Protein AF-A0A2X2T1X9-F1 (afdb_monomer)

InterPro domains:
  IPR024311 Lipocalin-like domain [PF13648] (71-153)

Nearest PDB structures (foldseek):
  2va0-assembly2_B  TM=4.689E-01  e=2.807E+00  Cellvibrio japonicus
  4c0a-assembly2_A  TM=2.275E-01  e=7.760E-01  Homo sapiens
  5nlv-assembly1_A  TM=2.441E-01  e=1.366E+00  Homo sapiens
  4c0a-assembly3_E  TM=2.268E-01  e=1.594E+00  Homo sapiens
  4c0a-assembly1_B  TM=2.250E-01  e=1.514E+00  Homo sapiens

Organism: Capnocytophaga ochracea (NCBI:txid1018)

Sequence (171 aa):
MTYTLSGNTFTTKDGTTTFTITEGKLVIEGVYTDVQGNKKPSTTTYKRITEKELATLRAMEYKAPDYKKQLIGAWQNESATLDGEKLELSECSLKNAVIFTESTVEELIFEKYDEYNCTYKKQEIKPYTISGTTITLEGKTVTFTVTETKLVIEGTGLDEQGKMRFFFIYL

Secondary structure (DSSP, 8-state):
---EEETTEEEETTEEEEEEEETTEEEEEEEEEPTTS-EEEEEEEEEPPPHHHHHHHHHT------HHHHH-EEEE---EEETTEEE---TTGGG-EEEE-SSEEEEE-EEESSSS-EEEPPPPPEEEEEETTEEEETTEEEEEEE-SS-EEEE--EE-TTS-EE--S---

Solvent-accessible surface area (backbone atoms only — not comparable to full-atom values): 10490 Å² total; per-residue (Å²): 138,79,67,51,77,56,93,56,30,43,36,48,95,90,48,76,43,52,47,48,76,56,96,73,24,43,36,38,62,51,73,43,65,47,100,87,68,50,80,38,84,35,78,48,77,43,74,75,75,52,75,68,56,49,51,54,58,58,69,66,57,87,71,80,79,63,48,66,72,67,57,44,44,78,47,67,45,85,79,53,49,48,96,86,41,78,52,91,72,52,82,31,50,48,62,17,32,42,34,34,54,100,50,36,38,38,53,44,55,32,37,70,87,54,99,85,51,68,46,59,65,90,58,79,72,42,65,47,49,76,60,79,54,31,43,37,45,94,92,44,64,30,40,49,51,73,58,101,87,47,79,46,63,48,40,79,47,62,50,102,82,71,45,82,40,48,44,72,87,79,130

Mean predicted aligned error: 11.52 Å

pLDDT: mean 83.05, std 15.32, range [30.72, 97.31]

Foldseek 3Di:
DDWDDDDQWIADPVGIWGWDQDPQKIKTWDWDQDPVRDTDIDIDIGHDDDPVVVVVVVVPPDDQDPVLVQPAAKDFDDWFAFPNHTDDADPLNRRWMWHDDSFWIWIFRWDPPDDPDTHGDGDDIFTWDDDRQWIATPNAIWGWDGDNRDIDIAGWDQDPVGDTGGDPDPD

Radius of gyration: 29.2 Å; Cα contacts (8 Å, |Δi|>4): 262; chains: 1; bounding box: 68×36×70 Å

Structure (mmCIF, N/CA/C/O backbone):
data_AF-A0A2X2T1X9-F1
#
_entry.id   AF-A0A2X2T1X9-F1
#
loop_
_atom_site.group_PDB
_atom_site.id
_atom_site.type_symbol
_atom_site.label_atom_id
_atom_site.label_alt_id
_atom_site.label_comp_id
_atom_site.label_asym_id
_atom_site.label_entity_id
_atom_site.label_seq_i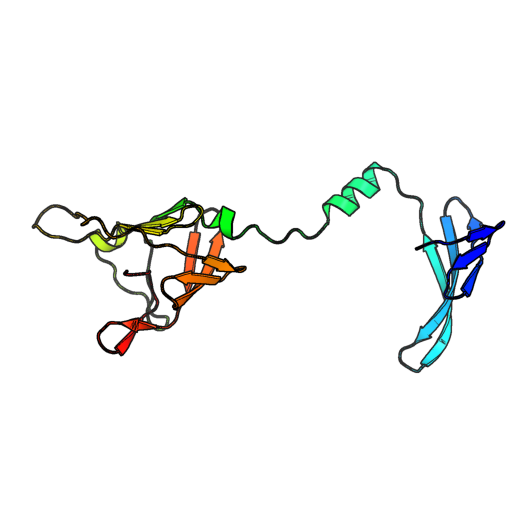d
_atom_site.pdbx_PDB_ins_code
_atom_site.Cartn_x
_atom_site.Cartn_y
_atom_site.Cartn_z
_atom_site.occupancy
_atom_site.B_iso_or_equiv
_atom_site.auth_seq_id
_atom_site.auth_comp_id
_atom_site.auth_asym_id
_atom_site.auth_atom_id
_atom_site.pdbx_PDB_model_num
ATOM 1 N N . MET A 1 1 ? -30.436 -6.590 15.070 1.00 53.94 1 MET A N 1
ATOM 2 C CA . MET A 1 1 ? -30.639 -6.954 16.490 1.00 53.94 1 MET A CA 1
ATOM 3 C C . MET A 1 1 ? -31.809 -6.149 17.016 1.00 53.94 1 MET A C 1
ATOM 5 O O . MET A 1 1 ? -31.782 -4.933 16.900 1.00 53.94 1 MET A O 1
ATOM 9 N N . THR A 1 2 ? -32.836 -6.818 17.527 1.00 79.94 2 THR A N 1
ATOM 10 C CA . THR A 1 2 ? -34.013 -6.192 18.140 1.00 79.94 2 THR A CA 1
ATOM 11 C C . THR A 1 2 ? -33.866 -6.248 19.654 1.00 79.94 2 THR A C 1
ATOM 13 O O . THR A 1 2 ? -33.656 -7.324 20.210 1.00 79.94 2 THR A O 1
ATOM 16 N N . TYR A 1 3 ? -33.953 -5.095 20.307 1.00 83.88 3 TYR A N 1
ATOM 17 C CA . TYR A 1 3 ? -34.101 -4.990 21.755 1.00 83.88 3 TYR A CA 1
ATOM 18 C C . TYR A 1 3 ? -35.479 -4.402 22.059 1.00 83.88 3 TYR A C 1
ATOM 20 O O . TYR A 1 3 ? -36.031 -3.662 21.240 1.00 83.88 3 TYR A O 1
ATOM 28 N N . THR A 1 4 ? -36.034 -4.720 23.224 1.00 89.81 4 THR A N 1
ATOM 29 C CA . THR A 1 4 ? -37.238 -4.059 23.740 1.00 89.81 4 THR A CA 1
ATOM 30 C C . THR A 1 4 ? -36.860 -3.153 24.899 1.00 89.81 4 THR A C 1
ATOM 32 O O . THR A 1 4 ? -36.007 -3.496 25.717 1.00 89.81 4 THR A O 1
ATOM 35 N N . LEU A 1 5 ? -37.473 -1.972 24.947 1.00 89.25 5 LEU A N 1
ATOM 36 C CA . LEU A 1 5 ? -37.305 -1.016 26.034 1.00 89.25 5 LEU A CA 1
ATOM 37 C C . LEU A 1 5 ? -38.613 -0.958 26.823 1.00 89.25 5 LEU A C 1
ATOM 39 O O . LEU A 1 5 ? -39.676 -0.765 26.233 1.00 89.25 5 LEU A O 1
ATOM 43 N N . SER A 1 6 ? -38.538 -1.114 28.140 1.00 89.81 6 SER A N 1
ATOM 44 C CA . SER A 1 6 ? -39.682 -0.945 29.037 1.00 89.81 6 SER A CA 1
ATOM 45 C C . SER A 1 6 ? -39.218 -0.227 30.297 1.00 89.81 6 SER A C 1
ATOM 47 O O . SER A 1 6 ? -38.379 -0.736 31.043 1.00 89.81 6 SER A O 1
ATOM 49 N N . GLY A 1 7 ? -39.723 0.989 30.509 1.00 88.62 7 GLY A N 1
ATOM 50 C CA . GLY A 1 7 ? -39.274 1.851 31.600 1.00 88.62 7 GLY A CA 1
ATOM 51 C C . GLY A 1 7 ? -37.760 2.071 31.563 1.00 88.62 7 GLY A C 1
ATOM 52 O O . GLY A 1 7 ? -37.215 2.566 30.578 1.00 88.62 7 GLY A O 1
ATOM 53 N N . ASN A 1 8 ? -37.086 1.681 32.640 1.00 89.62 8 ASN A N 1
ATOM 54 C CA . ASN A 1 8 ? -35.638 1.774 32.810 1.00 89.62 8 ASN A CA 1
ATOM 55 C C . ASN A 1 8 ? -34.909 0.447 32.530 1.00 89.62 8 ASN A C 1
ATOM 57 O O . ASN A 1 8 ? -33.805 0.230 33.023 1.00 89.62 8 ASN A O 1
ATOM 61 N N . THR A 1 9 ? -35.521 -0.454 31.763 1.00 88.38 9 THR A N 1
ATOM 62 C CA . THR A 1 9 ? -34.918 -1.735 31.381 1.00 88.38 9 THR A CA 1
ATOM 63 C C . THR A 1 9 ? -34.837 -1.872 29.868 1.00 88.38 9 THR A C 1
ATOM 65 O O . THR A 1 9 ? -35.754 -1.470 29.144 1.00 88.38 9 THR A O 1
ATOM 68 N N . PHE A 1 10 ? -33.742 -2.456 29.384 1.00 88.25 10 PHE A N 1
ATOM 69 C CA . PHE A 1 10 ? -33.664 -2.982 28.027 1.00 88.25 10 PHE A CA 1
ATOM 70 C C . PHE A 1 10 ? -33.511 -4.502 28.082 1.00 88.25 10 PHE A C 1
ATOM 72 O O . PHE A 1 10 ? -32.768 -5.038 28.905 1.00 88.25 10 PHE A O 1
ATOM 79 N N . THR A 1 11 ? -34.242 -5.201 27.217 1.00 86.31 11 THR A N 1
ATOM 80 C CA . THR A 1 11 ? -34.183 -6.660 27.093 1.00 86.31 11 THR A CA 1
ATOM 81 C C . THR A 1 11 ? -33.647 -7.029 25.721 1.00 86.31 11 THR A C 1
ATOM 83 O O . THR A 1 11 ? -34.133 -6.550 24.692 1.00 86.31 11 THR A O 1
ATOM 86 N N . THR A 1 12 ? -32.624 -7.875 25.715 1.00 84.69 12 THR A N 1
ATOM 87 C CA . THR A 1 12 ? -32.043 -8.489 24.521 1.00 84.69 12 THR A CA 1
ATOM 88 C C . THR A 1 12 ? -32.282 -9.999 24.571 1.00 84.69 12 THR A C 1
ATOM 90 O O . THR A 1 12 ? -32.830 -10.529 25.536 1.00 84.69 12 THR A O 1
ATOM 93 N N . LYS A 1 13 ? -31.837 -10.721 23.538 1.00 84.69 13 LYS A N 1
ATOM 94 C CA . LYS A 1 13 ? -31.822 -12.192 23.547 1.00 84.69 13 LYS A CA 1
ATOM 95 C C . LYS A 1 13 ? -30.976 -12.790 24.686 1.00 84.69 13 LYS A C 1
ATOM 97 O O . LYS A 1 13 ? -31.190 -13.939 25.045 1.00 84.69 13 LYS A O 1
ATOM 102 N N . ASP A 1 14 ? -30.038 -12.013 25.232 1.00 80.38 14 ASP A N 1
ATOM 103 C CA . ASP A 1 14 ? -29.058 -12.464 26.223 1.00 80.38 14 ASP A CA 1
ATOM 104 C C . ASP A 1 14 ? -29.463 -12.074 27.661 1.00 80.38 14 ASP A C 1
ATOM 106 O O . ASP A 1 14 ? -28.768 -12.417 28.615 1.00 80.38 14 ASP A O 1
ATOM 110 N N . GLY A 1 15 ? -30.598 -11.381 27.834 1.00 82.44 15 GLY A N 1
ATOM 111 C CA . GLY A 1 15 ? -31.175 -11.068 29.141 1.00 82.44 15 GLY A CA 1
ATOM 112 C C . GLY A 1 15 ? -31.772 -9.666 29.246 1.00 82.44 15 GLY A C 1
ATOM 113 O O . GLY A 1 15 ? -31.838 -8.906 28.278 1.00 82.44 15 GLY A O 1
ATOM 114 N N . THR A 1 16 ? -32.208 -9.329 30.458 1.00 86.62 16 THR A N 1
ATOM 115 C CA . THR A 1 16 ? -32.742 -8.010 30.815 1.00 86.62 16 THR A CA 1
ATOM 116 C C . THR A 1 16 ? -31.733 -7.256 31.668 1.00 86.62 16 THR A C 1
ATOM 118 O O . THR A 1 16 ? -31.181 -7.802 32.624 1.00 86.62 16 THR A O 1
ATOM 121 N N . THR A 1 17 ? -31.504 -5.989 31.337 1.00 85.50 17 THR A N 1
ATOM 122 C CA . THR A 1 17 ? -30.593 -5.108 32.067 1.00 85.50 17 THR A CA 1
ATOM 123 C C . THR A 1 17 ? -31.286 -3.797 32.395 1.00 85.50 17 THR A C 1
ATOM 125 O O . THR A 1 17 ? -31.955 -3.194 31.552 1.00 85.50 17 THR A O 1
ATOM 128 N N . THR A 1 18 ? -31.116 -3.353 33.633 1.00 88.56 18 THR A N 1
ATOM 129 C CA . THR A 1 18 ? -31.613 -2.068 34.118 1.00 88.56 18 THR A CA 1
ATOM 130 C C . THR A 1 18 ? -30.573 -0.985 33.859 1.00 88.56 18 THR A C 1
ATOM 132 O O . THR A 1 18 ? -29.369 -1.222 33.968 1.00 88.56 18 THR A O 1
ATOM 135 N N . PHE A 1 19 ? -31.027 0.220 33.545 1.00 90.75 19 PHE A N 1
ATOM 136 C CA . PHE A 1 19 ? -30.177 1.394 33.434 1.00 90.75 19 PHE A CA 1
ATOM 137 C C . PHE A 1 19 ? -30.748 2.545 34.256 1.00 90.75 19 PHE A C 1
ATOM 139 O O . PHE A 1 19 ? -31.938 2.591 34.565 1.00 90.75 19 PHE A O 1
ATOM 146 N N . THR A 1 20 ? -29.904 3.510 34.594 1.00 92.25 20 THR A N 1
ATOM 147 C CA . THR A 1 20 ? -30.340 4.790 35.155 1.00 92.25 20 THR A CA 1
ATOM 148 C C . THR A 1 20 ? -29.786 5.932 34.317 1.00 92.25 20 THR A C 1
ATOM 150 O O . THR A 1 20 ? -28.789 5.780 33.608 1.00 92.25 20 THR A O 1
ATOM 153 N N . ILE A 1 21 ? -30.467 7.076 34.349 1.00 88.69 21 ILE A N 1
ATOM 154 C CA . ILE A 1 21 ? -29.944 8.318 33.784 1.00 88.69 21 ILE A CA 1
ATOM 155 C C . ILE A 1 21 ? -29.825 9.319 34.923 1.00 88.69 21 ILE A C 1
ATOM 157 O O . ILE A 1 21 ? -30.833 9.804 35.431 1.00 88.69 21 ILE A O 1
ATOM 161 N N . THR A 1 22 ? -28.589 9.634 35.294 1.00 85.19 22 THR A N 1
ATOM 162 C CA . THR A 1 22 ? -28.267 10.535 36.404 1.00 85.19 22 THR A CA 1
ATOM 163 C C . THR A 1 22 ? -27.331 11.610 35.879 1.00 85.19 22 THR A C 1
ATOM 165 O O . THR A 1 22 ? -26.328 11.297 35.241 1.00 85.19 22 THR A O 1
ATOM 168 N N . GLU A 1 23 ? -27.679 12.885 36.077 1.00 85.12 23 GLU A N 1
ATOM 169 C CA . GLU A 1 23 ? -26.875 14.031 35.607 1.00 85.12 23 GLU A CA 1
ATOM 170 C C . GLU A 1 23 ? -26.543 13.984 34.099 1.00 85.12 23 GLU A C 1
ATOM 172 O O . GLU A 1 23 ? -25.454 14.348 33.657 1.00 85.12 23 GLU A O 1
ATOM 177 N N . GLY A 1 24 ? -27.470 13.476 33.279 1.00 83.38 24 GLY A N 1
ATOM 178 C CA . GLY A 1 24 ? -27.266 13.336 31.832 1.00 83.38 24 GLY A CA 1
ATOM 179 C C . GLY A 1 24 ? -26.300 12.215 31.421 1.00 83.38 24 GLY A C 1
ATOM 180 O O . GLY A 1 24 ? -25.984 12.091 30.234 1.00 83.38 24 GLY A O 1
ATOM 181 N N . LYS A 1 25 ? -25.854 11.383 32.368 1.00 91.31 25 LYS A N 1
ATOM 182 C CA . LYS A 1 25 ? -25.058 10.179 32.118 1.00 91.31 25 LYS A CA 1
ATOM 183 C C . LYS A 1 25 ? -25.946 8.946 32.178 1.00 91.31 25 LYS A C 1
ATOM 185 O O . LYS A 1 25 ? -26.761 8.811 33.085 1.00 91.31 25 LYS A O 1
ATOM 190 N N . LEU A 1 26 ? -25.768 8.047 31.219 1.00 92.00 26 LEU A N 1
ATOM 191 C CA 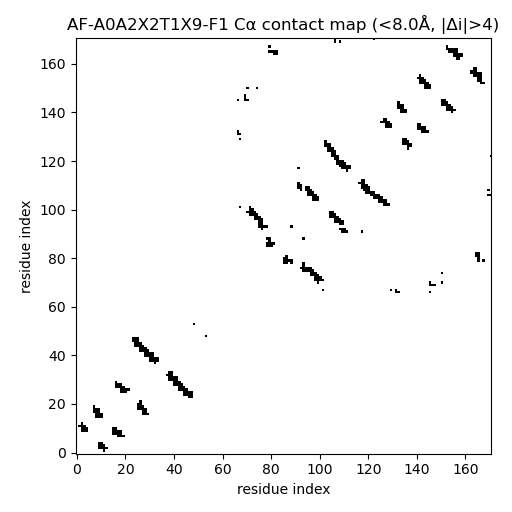. LEU A 1 26 ? -26.378 6.722 31.241 1.00 92.00 26 LEU A CA 1
ATOM 192 C C . LEU A 1 26 ? -25.496 5.803 32.087 1.00 92.00 26 LEU A C 1
ATOM 194 O O . LEU A 1 26 ? -24.305 5.688 31.810 1.00 92.00 26 LEU A O 1
ATOM 198 N N . VAL A 1 27 ? -26.070 5.144 33.085 1.00 92.25 27 VAL A N 1
ATOM 199 C CA . VAL A 1 27 ? -25.370 4.199 33.960 1.00 92.25 27 VAL A CA 1
ATOM 200 C C . VAL A 1 27 ? -26.001 2.823 33.798 1.00 92.25 27 VAL A C 1
ATOM 202 O O . VAL A 1 27 ? -27.221 2.683 33.885 1.00 92.25 27 VAL A O 1
ATOM 205 N N . ILE A 1 28 ? -25.167 1.817 33.555 1.00 89.62 28 ILE A N 1
ATOM 206 C CA . ILE A 1 28 ? -25.563 0.415 33.435 1.00 89.62 28 ILE A CA 1
ATOM 207 C C . ILE A 1 28 ? -24.829 -0.382 34.508 1.00 89.62 28 ILE A C 1
ATOM 209 O O . ILE A 1 28 ? -23.598 -0.342 34.589 1.00 89.62 28 ILE A O 1
ATOM 213 N N . GLU A 1 29 ? -25.590 -1.114 35.313 1.00 87.75 29 GLU A N 1
ATOM 214 C CA . GLU A 1 29 ? -25.059 -2.059 36.290 1.00 87.75 29 GLU A CA 1
ATOM 215 C C . GLU A 1 29 ? -25.061 -3.472 35.707 1.00 87.75 29 GLU A C 1
ATOM 217 O O . GLU A 1 29 ? -25.957 -3.865 34.960 1.00 87.75 29 GLU A O 1
ATOM 222 N N . GLY A 1 30 ? -24.035 -4.243 36.041 1.00 85.88 30 GLY A N 1
ATOM 223 C CA . GLY A 1 30 ? -23.851 -5.594 35.540 1.00 85.88 30 GLY A CA 1
ATOM 224 C C . GLY A 1 30 ? -22.899 -6.401 36.407 1.00 85.88 30 GLY A C 1
ATOM 225 O O . GLY A 1 30 ? -22.559 -6.014 37.527 1.00 85.88 30 GLY A O 1
ATOM 226 N N . VAL A 1 31 ? -22.458 -7.533 35.868 1.00 85.25 31 VAL A N 1
ATOM 227 C CA . VAL A 1 31 ? -21.491 -8.414 36.517 1.00 85.25 31 VAL A CA 1
ATOM 228 C C . VAL A 1 31 ? -20.327 -8.643 35.565 1.00 85.25 31 VAL A C 1
ATOM 230 O O . VAL A 1 31 ? -20.509 -9.167 34.468 1.00 85.25 31 VAL A O 1
ATOM 233 N N . TYR A 1 32 ? -19.128 -8.285 36.006 1.00 85.25 32 TYR A N 1
ATOM 234 C CA . TYR A 1 32 ? -17.883 -8.593 35.320 1.00 85.25 32 TYR A CA 1
ATOM 235 C C . TYR A 1 32 ? -17.289 -9.877 35.895 1.00 85.25 32 TYR A C 1
ATOM 237 O O . TYR A 1 32 ? -17.239 -10.052 37.111 1.00 85.25 32 TYR A O 1
ATOM 245 N N . THR A 1 33 ? -16.839 -10.777 35.026 1.00 90.12 33 THR A N 1
ATOM 246 C CA . THR A 1 33 ? -16.088 -11.967 35.441 1.00 90.12 33 THR A CA 1
ATOM 247 C C . THR A 1 33 ? -14.610 -11.693 35.211 1.00 90.12 33 THR A C 1
ATOM 249 O O . THR A 1 33 ? -14.219 -11.402 34.083 1.00 90.12 33 THR A O 1
ATOM 252 N N . ASP A 1 34 ? -13.801 -11.730 36.270 1.00 88.19 34 ASP A N 1
ATOM 253 C CA . ASP A 1 34 ? -12.357 -11.526 36.131 1.00 88.19 34 ASP A CA 1
ATOM 254 C C . ASP A 1 34 ? -11.649 -12.736 35.507 1.00 88.19 34 ASP A C 1
ATOM 256 O O . ASP A 1 34 ? -12.245 -13.787 35.271 1.00 88.19 34 ASP A O 1
ATOM 260 N N . VAL A 1 35 ? -10.353 -12.586 35.223 1.00 90.75 35 VAL A N 1
ATOM 261 C CA . VAL A 1 35 ? -9.548 -13.638 34.579 1.00 90.75 35 VAL A CA 1
ATOM 262 C C . VAL A 1 35 ? -9.410 -14.899 35.443 1.00 90.75 35 VAL A C 1
ATOM 264 O O . VAL A 1 35 ? -9.020 -15.944 34.934 1.00 90.75 35 VAL A O 1
ATOM 267 N N . GLN A 1 36 ? -9.750 -14.822 36.734 1.00 92.81 36 GLN A N 1
ATOM 268 C CA . GLN A 1 36 ? -9.805 -15.948 37.666 1.00 92.81 36 GLN A CA 1
ATOM 269 C C . GLN A 1 36 ? -11.212 -16.566 37.778 1.00 92.81 36 GLN A C 1
ATOM 271 O O . GLN A 1 36 ? -11.407 -17.496 38.557 1.00 92.81 36 GLN A O 1
ATOM 276 N N . GLY A 1 37 ? -12.195 -16.078 37.014 1.00 90.38 37 GLY A N 1
ATOM 277 C CA . GLY A 1 37 ? -13.563 -16.596 37.007 1.00 90.38 37 GLY A CA 1
ATOM 278 C C . GLY A 1 37 ? -14.471 -16.023 38.099 1.00 90.38 37 GLY A C 1
ATOM 279 O O . GLY A 1 37 ? -15.608 -16.481 38.245 1.00 90.38 37 GLY A O 1
ATOM 280 N N . ASN A 1 38 ? -14.025 -15.022 38.863 1.00 92.19 38 ASN A N 1
ATOM 281 C CA . ASN A 1 38 ? -14.838 -14.445 39.932 1.00 92.19 38 ASN A CA 1
ATOM 282 C C . ASN A 1 38 ? -15.809 -13.404 39.382 1.00 92.19 38 ASN A C 1
ATOM 284 O O . ASN A 1 38 ? -15.413 -12.454 38.704 1.00 92.19 38 ASN A O 1
ATOM 288 N N . LYS A 1 39 ? -17.083 -13.547 39.752 1.00 91.69 39 LYS A N 1
ATOM 289 C CA . LYS A 1 39 ? -18.138 -12.580 39.444 1.00 91.69 39 LYS A CA 1
ATOM 290 C C . LYS A 1 39 ? -18.053 -11.384 40.387 1.00 91.69 39 LYS A C 1
ATOM 292 O O . LYS A 1 39 ? -18.178 -11.538 41.600 1.00 91.69 39 LYS A O 1
ATOM 297 N N . LYS A 1 40 ? -17.876 -10.193 39.825 1.00 90.62 40 LYS A N 1
ATOM 298 C CA . LYS A 1 40 ? -17.806 -8.919 40.545 1.00 90.62 40 LYS A CA 1
ATOM 299 C C . LYS A 1 40 ? -18.864 -7.959 40.007 1.00 90.62 40 LYS A C 1
ATOM 301 O O . LYS A 1 40 ? -19.100 -7.954 38.798 1.00 90.62 40 LYS A O 1
ATOM 306 N N . PRO A 1 41 ? -19.502 -7.146 40.863 1.00 89.38 41 PRO A N 1
ATOM 307 C CA . PRO A 1 41 ? -20.377 -6.086 40.383 1.00 89.38 41 PRO A CA 1
ATOM 308 C C . PRO A 1 41 ? -19.578 -5.131 39.493 1.00 89.38 41 PRO A C 1
ATOM 310 O O . PRO A 1 41 ? -18.421 -4.815 39.777 1.00 89.38 41 PRO A O 1
ATOM 313 N N . SER A 1 42 ? -20.192 -4.692 38.402 1.00 88.25 42 SER A N 1
ATOM 314 C CA . SER A 1 42 ? -19.593 -3.762 37.451 1.00 88.25 42 SER A CA 1
ATOM 315 C C . SER A 1 42 ? -20.556 -2.631 37.149 1.00 88.25 42 SER A C 1
ATOM 317 O O . SER A 1 42 ? -21.739 -2.875 36.914 1.00 88.25 42 SER A O 1
ATOM 319 N N . THR A 1 43 ? -20.031 -1.419 37.057 1.00 90.25 43 THR A N 1
ATOM 320 C CA . THR A 1 43 ? -20.792 -0.244 36.641 1.00 90.25 43 THR A CA 1
ATOM 321 C C . THR A 1 43 ? -20.120 0.356 35.420 1.00 90.25 43 THR A C 1
ATOM 323 O O . THR A 1 43 ? -18.919 0.622 35.440 1.00 90.25 43 THR A O 1
ATOM 326 N N . THR A 1 44 ? -20.892 0.575 34.359 1.00 90.12 44 THR A N 1
ATOM 327 C CA . THR A 1 44 ? -20.431 1.275 33.157 1.00 90.12 44 THR A CA 1
ATOM 328 C C . THR A 1 44 ? -21.229 2.556 32.986 1.00 90.12 44 THR A C 1
ATOM 330 O O . THR A 1 44 ? -22.459 2.531 32.978 1.00 90.12 44 THR A O 1
ATOM 333 N N . THR A 1 45 ? -20.526 3.675 32.827 1.00 93.00 45 THR A N 1
ATOM 334 C CA . THR A 1 45 ? -21.131 5.004 32.714 1.00 93.00 45 THR A CA 1
ATOM 335 C C . THR A 1 45 ? -20.798 5.619 31.363 1.00 93.00 45 THR A C 1
ATOM 337 O O . THR A 1 45 ? -19.630 5.748 31.001 1.00 93.00 45 THR A O 1
ATOM 340 N N . TYR A 1 46 ? -21.822 6.058 30.640 1.00 93.31 46 TYR A N 1
ATOM 341 C CA . TYR A 1 46 ? -21.710 6.704 29.340 1.00 93.31 46 TYR A CA 1
ATOM 342 C C . TYR A 1 46 ? -22.092 8.175 29.452 1.00 93.31 46 TYR A C 1
ATOM 344 O O . TYR A 1 46 ? -23.146 8.526 29.991 1.00 93.31 46 TYR A O 1
ATOM 352 N N . LYS A 1 47 ? -21.256 9.050 28.890 1.00 93.62 47 LYS A N 1
ATOM 353 C CA . LYS A 1 47 ? -21.628 10.446 28.655 1.00 93.62 47 LYS A CA 1
ATOM 354 C C . LYS A 1 47 ? -22.391 10.546 27.334 1.00 93.62 47 LYS A C 1
ATOM 356 O O . LYS A 1 47 ? -22.024 9.889 26.359 1.00 93.62 47 LYS A O 1
ATOM 361 N N . ARG A 1 48 ? -23.411 11.403 27.272 1.00 92.62 48 ARG A N 1
ATOM 362 C CA . ARG A 1 48 ? -23.973 11.817 25.983 1.00 92.62 48 ARG A CA 1
ATOM 363 C C . ARG A 1 48 ? -22.927 12.665 25.252 1.00 92.62 48 ARG A C 1
ATOM 365 O O . ARG A 1 48 ? -22.371 13.585 25.846 1.00 92.62 48 ARG A O 1
ATOM 372 N N . ILE A 1 49 ? -22.655 12.335 23.994 1.00 94.12 49 ILE A N 1
ATOM 373 C CA . ILE A 1 49 ? -21.763 13.106 23.119 1.00 94.12 49 ILE A CA 1
ATOM 374 C C . ILE A 1 49 ? -22.575 13.972 22.158 1.00 94.12 49 ILE A C 1
ATOM 376 O O . ILE A 1 49 ? -23.728 13.664 21.853 1.00 94.12 49 ILE A O 1
ATOM 380 N N . THR A 1 50 ? -21.970 15.058 21.694 1.00 96.50 50 THR A N 1
ATOM 381 C CA . THR A 1 50 ? -22.515 15.920 20.635 1.00 96.50 50 THR A CA 1
ATOM 382 C C . THR A 1 50 ? -22.310 15.302 19.247 1.00 96.50 50 THR A C 1
ATOM 384 O O . THR A 1 50 ? -21.419 14.474 19.057 1.00 96.50 50 THR A O 1
ATOM 387 N N . GLU A 1 51 ? -23.062 15.762 18.240 1.00 96.56 51 GLU A N 1
ATOM 388 C CA . GLU A 1 51 ? -22.841 15.365 16.834 1.00 96.56 51 GLU A CA 1
ATOM 389 C C . GLU A 1 51 ? -21.414 15.680 16.354 1.00 96.56 51 GLU A C 1
ATOM 391 O O . GLU A 1 51 ? -20.820 14.914 15.598 1.00 96.56 51 GLU A O 1
ATOM 396 N N . LYS A 1 52 ? -20.817 16.771 16.854 1.00 97.31 52 LYS A N 1
ATOM 397 C CA . LYS A 1 52 ? -19.425 17.133 16.558 1.00 97.31 52 LYS A CA 1
ATOM 398 C C . LYS A 1 52 ? -18.437 16.102 17.113 1.00 97.31 52 LYS A C 1
ATOM 400 O O . LYS A 1 52 ? -17.541 15.675 16.394 1.00 97.31 52 LYS A O 1
ATOM 405 N N . GLU A 1 53 ? -18.589 15.693 18.373 1.00 97.19 53 GLU A N 1
ATOM 406 C CA . GLU A 1 53 ? -17.743 14.648 18.975 1.00 97.19 53 GLU A CA 1
ATOM 407 C C . GLU A 1 53 ? -17.943 13.291 18.283 1.00 97.19 53 GLU A C 1
ATOM 409 O O . GLU A 1 53 ? -16.968 12.580 18.043 1.00 97.19 53 GLU A O 1
ATOM 414 N N . LEU A 1 54 ? -19.184 12.948 17.919 1.00 96.81 54 LEU A N 1
ATOM 415 C CA . LEU A 1 54 ? -19.488 11.729 17.167 1.00 96.81 54 LEU A CA 1
ATOM 416 C C . LEU A 1 54 ? -18.796 11.721 15.799 1.00 96.81 54 LEU A C 1
ATOM 418 O O . LEU A 1 54 ? -18.217 10.705 15.415 1.00 96.81 54 LEU A O 1
ATOM 422 N N . ALA A 1 55 ? -18.820 12.843 15.076 1.00 96.94 55 ALA A N 1
ATOM 423 C CA . ALA A 1 55 ? -18.113 12.978 13.806 1.00 96.94 55 ALA A CA 1
ATOM 424 C C . ALA A 1 55 ? -16.597 12.779 13.976 1.00 96.94 55 ALA A C 1
ATOM 426 O O . ALA A 1 55 ? -15.993 12.050 13.191 1.00 96.94 55 ALA A O 1
ATOM 427 N N . THR A 1 56 ? -15.998 13.341 15.032 1.00 96.94 56 THR A N 1
ATOM 428 C CA . THR A 1 56 ? -14.577 13.129 15.352 1.00 96.94 56 THR A CA 1
ATOM 429 C C . THR A 1 56 ? -14.260 11.655 15.614 1.00 96.94 56 THR A C 1
ATOM 431 O O . THR A 1 56 ? -13.286 11.146 15.070 1.00 96.94 56 THR A O 1
ATOM 434 N N . LEU A 1 57 ? -15.086 10.946 16.395 1.00 96.38 57 LEU A N 1
ATOM 435 C CA . LEU A 1 57 ? -14.890 9.511 16.655 1.00 96.38 57 LEU A CA 1
ATOM 436 C C . LEU A 1 57 ? -15.042 8.666 15.385 1.00 96.38 57 LEU A C 1
ATOM 438 O O . LEU A 1 57 ? -14.261 7.746 15.164 1.00 96.38 57 LEU A O 1
ATOM 442 N N . ARG A 1 58 ? -16.009 8.991 14.520 1.00 95.19 58 ARG A N 1
ATOM 443 C CA . ARG A 1 58 ? -16.180 8.314 13.223 1.00 95.19 58 ARG A CA 1
ATOM 444 C C . ARG A 1 58 ? -15.008 8.568 12.275 1.00 95.19 58 ARG A C 1
ATOM 446 O O . ARG A 1 58 ? -14.642 7.679 11.520 1.00 95.19 58 ARG A O 1
ATOM 453 N N . ALA A 1 59 ? -14.393 9.747 12.327 1.00 93.50 59 ALA A N 1
ATOM 454 C CA . ALA A 1 59 ? -13.208 10.060 11.529 1.00 93.50 59 ALA A CA 1
ATOM 455 C C . ALA A 1 59 ? -11.947 9.292 11.974 1.00 93.50 59 ALA A C 1
ATOM 457 O O . ALA A 1 59 ? -10.998 9.209 11.202 1.00 93.50 59 ALA A O 1
ATOM 458 N N . MET A 1 60 ? -11.941 8.715 13.183 1.00 93.25 60 MET A N 1
ATOM 459 C CA . MET A 1 60 ? -10.875 7.828 13.673 1.00 93.25 60 MET A CA 1
ATOM 460 C C . MET A 1 60 ? -11.016 6.384 13.167 1.00 93.25 60 MET A C 1
ATOM 462 O O . MET A 1 60 ? -10.231 5.524 13.566 1.00 93.25 60 MET A O 1
ATOM 466 N N . GLU A 1 61 ? -12.006 6.094 12.314 1.00 92.31 61 GLU A N 1
ATOM 467 C CA . GLU A 1 61 ? -12.099 4.811 11.621 1.00 92.31 61 GLU A CA 1
ATOM 468 C C . GLU A 1 61 ? -10.781 4.515 10.899 1.00 92.31 61 GLU A C 1
ATOM 470 O O . GLU A 1 61 ? -10.295 5.312 10.092 1.00 92.31 61 GLU A O 1
ATOM 475 N N . TYR A 1 62 ? -10.199 3.353 11.195 1.00 86.12 62 TYR A N 1
ATOM 476 C CA . TYR A 1 62 ? -9.010 2.897 10.497 1.00 86.12 62 TYR A CA 1
ATOM 477 C C . TYR A 1 62 ? -9.348 2.655 9.025 1.00 86.12 62 TYR A C 1
ATOM 479 O O . TYR A 1 62 ? -10.127 1.762 8.691 1.00 86.12 62 TYR A O 1
ATOM 487 N N . LYS A 1 63 ? -8.731 3.440 8.141 1.00 80.75 63 LYS A N 1
ATOM 488 C CA . LYS A 1 63 ? -8.787 3.236 6.695 1.00 80.75 63 LYS A CA 1
ATOM 489 C C . LYS A 1 63 ? -7.474 2.616 6.260 1.00 80.75 63 LYS A C 1
ATOM 491 O O . LYS A 1 63 ? -6.427 3.252 6.377 1.00 80.75 63 LYS A O 1
ATOM 496 N N . ALA A 1 64 ? -7.538 1.377 5.777 1.00 77.38 64 ALA A N 1
ATOM 497 C CA . ALA A 1 64 ? -6.382 0.743 5.165 1.00 77.38 64 ALA A CA 1
ATOM 498 C C . ALA A 1 64 ? -5.856 1.648 4.033 1.00 77.38 64 ALA A C 1
ATOM 500 O O . ALA A 1 64 ? -6.670 2.186 3.271 1.00 77.38 64 ALA A O 1
ATOM 501 N N . PRO A 1 65 ? -4.533 1.851 3.920 1.00 81.31 65 PRO A N 1
ATOM 502 C CA . PRO A 1 65 ? -3.970 2.602 2.810 1.00 81.31 65 PRO A CA 1
ATOM 503 C C . PRO A 1 65 ? -4.381 1.978 1.475 1.00 81.31 65 PRO A C 1
ATOM 505 O O . PRO A 1 65 ? -4.318 0.762 1.298 1.00 81.31 65 PRO A O 1
ATOM 508 N N . ASP A 1 66 ? -4.779 2.813 0.518 1.00 87.19 66 ASP A N 1
ATOM 509 C CA . ASP A 1 66 ? -4.990 2.372 -0.859 1.00 87.19 66 ASP A CA 1
ATOM 510 C C . ASP A 1 66 ? -3.628 2.248 -1.554 1.00 87.19 66 ASP A C 1
ATOM 512 O O . ASP A 1 66 ? -3.158 3.162 -2.237 1.00 87.19 66 ASP A O 1
ATOM 516 N N . TYR A 1 67 ? -2.952 1.127 -1.300 1.00 86.50 67 TYR A N 1
ATOM 517 C CA . TYR A 1 67 ? -1.615 0.849 -1.825 1.00 86.50 67 TYR A CA 1
ATOM 518 C C . TYR A 1 67 ? -1.577 0.838 -3.354 1.00 86.50 67 TYR A C 1
ATOM 520 O O . TYR A 1 67 ? -0.581 1.248 -3.945 1.00 86.50 67 TYR A O 1
ATOM 528 N N . LYS A 1 68 ? -2.674 0.426 -4.001 1.00 87.94 68 LYS A N 1
ATOM 529 C CA . LYS A 1 68 ? -2.786 0.443 -5.459 1.00 87.94 68 LYS A CA 1
ATOM 530 C C . LYS A 1 68 ? -2.747 1.877 -5.973 1.00 87.94 68 LYS A C 1
ATOM 532 O O . LYS A 1 68 ? -1.941 2.190 -6.844 1.00 87.94 68 LYS A O 1
ATOM 537 N N . LYS A 1 69 ? -3.558 2.762 -5.390 1.00 90.31 69 LYS A N 1
ATOM 538 C CA . LYS A 1 69 ? -3.577 4.178 -5.770 1.00 90.31 69 LYS A CA 1
ATOM 539 C C . LYS A 1 69 ? -2.241 4.879 -5.521 1.00 90.31 69 LYS A C 1
ATOM 541 O O . LYS A 1 69 ? -1.889 5.768 -6.286 1.00 90.31 69 LYS A O 1
ATOM 546 N N . GLN A 1 70 ? -1.512 4.498 -4.472 1.00 90.12 70 GLN A N 1
ATOM 547 C CA . GLN A 1 70 ? -0.188 5.061 -4.189 1.00 90.12 70 GLN A CA 1
ATOM 548 C C . GLN A 1 70 ? 0.892 4.561 -5.159 1.00 90.12 70 GLN A C 1
ATOM 550 O O . GLN A 1 70 ? 1.815 5.311 -5.453 1.00 90.12 70 GLN A O 1
ATOM 555 N N . LEU A 1 71 ? 0.790 3.324 -5.660 1.00 90.69 71 LEU A N 1
ATOM 556 C CA . LEU A 1 71 ? 1.762 2.767 -6.606 1.00 90.69 71 LEU A CA 1
ATOM 557 C C . LEU A 1 71 ? 1.613 3.338 -8.026 1.00 90.69 71 LEU A C 1
ATOM 559 O O . LEU A 1 71 ? 2.613 3.484 -8.728 1.00 90.69 71 LEU A O 1
ATOM 563 N N . ILE A 1 72 ? 0.382 3.627 -8.463 1.00 92.94 72 ILE A N 1
ATOM 564 C CA . ILE A 1 72 ? 0.102 4.132 -9.816 1.00 92.94 72 ILE A CA 1
ATOM 565 C C . ILE A 1 72 ? 0.891 5.419 -10.077 1.00 92.94 72 ILE A C 1
ATOM 567 O O . ILE A 1 72 ? 0.775 6.399 -9.343 1.00 92.94 72 ILE A O 1
ATOM 571 N N . GLY A 1 73 ? 1.671 5.423 -11.157 1.00 93.38 73 GLY A N 1
ATOM 572 C CA . GLY A 1 73 ? 2.588 6.507 -11.488 1.00 93.38 73 GLY A CA 1
ATOM 573 C C . GLY A 1 73 ? 3.836 6.015 -12.212 1.00 93.38 73 GLY A C 1
ATOM 574 O O . GLY A 1 73 ? 3.970 4.830 -12.520 1.00 93.38 73 GLY A O 1
ATOM 575 N N . ALA A 1 74 ? 4.744 6.948 -12.493 1.00 94.44 74 ALA A N 1
ATOM 576 C CA . ALA A 1 74 ? 6.045 6.669 -13.089 1.00 94.44 74 ALA A CA 1
ATOM 577 C C . ALA A 1 74 ? 7.141 6.803 -12.028 1.00 94.44 74 ALA A C 1
ATOM 579 O O . ALA A 1 74 ? 7.228 7.828 -11.351 1.00 94.44 74 ALA A O 1
ATOM 580 N N . TRP A 1 75 ? 7.989 5.786 -11.921 1.00 92.94 75 TRP A N 1
ATOM 581 C CA . TRP A 1 75 ? 9.062 5.705 -10.936 1.00 92.94 75 TRP A CA 1
ATOM 582 C C . TRP A 1 75 ? 10.389 5.491 -11.648 1.00 92.94 75 TRP A C 1
ATOM 584 O O . TRP A 1 75 ? 10.542 4.519 -12.381 1.00 92.94 75 TRP A O 1
ATOM 594 N N . GLN A 1 76 ? 11.341 6.397 -11.440 1.00 92.62 76 GLN A N 1
ATOM 595 C CA . GLN A 1 76 ? 12.693 6.293 -11.987 1.00 92.62 76 GLN A CA 1
ATOM 596 C C . GLN A 1 76 ? 13.646 5.673 -10.959 1.00 92.62 76 GLN A C 1
ATOM 598 O O . GLN A 1 76 ? 13.492 5.878 -9.756 1.00 92.62 76 GLN A O 1
ATOM 603 N N . ASN A 1 77 ? 14.625 4.907 -11.436 1.00 86.88 77 ASN A N 1
ATOM 604 C CA . ASN A 1 77 ? 15.592 4.228 -10.586 1.00 86.88 77 ASN A CA 1
ATOM 605 C C . ASN A 1 77 ? 16.527 5.225 -9.878 1.00 86.88 77 ASN A C 1
ATOM 607 O O . ASN A 1 77 ? 17.164 6.057 -10.518 1.00 86.88 77 ASN A O 1
ATOM 611 N N . GLU A 1 78 ? 16.631 5.105 -8.556 1.00 88.56 78 GLU A N 1
ATOM 612 C CA . GLU A 1 78 ? 17.516 5.928 -7.724 1.00 88.56 78 GLU A CA 1
ATOM 613 C C . GLU A 1 78 ? 18.734 5.137 -7.218 1.00 88.56 78 GLU A C 1
ATOM 615 O O . GLU A 1 78 ? 19.847 5.658 -7.139 1.00 88.56 78 GLU A O 1
ATOM 620 N N . SER A 1 79 ? 18.543 3.870 -6.852 1.00 85.62 79 SER A N 1
ATOM 621 C CA . SER A 1 79 ? 19.595 3.010 -6.305 1.00 85.62 79 SER A CA 1
ATOM 622 C C . SER A 1 79 ? 19.158 1.557 -6.352 1.00 85.62 79 SER A C 1
ATOM 624 O O . SER A 1 79 ? 17.967 1.289 -6.279 1.00 85.62 79 SER A O 1
ATOM 626 N N . ALA A 1 80 ? 20.110 0.626 -6.388 1.00 82.69 80 ALA A N 1
ATOM 627 C CA . ALA A 1 80 ? 19.824 -0.795 -6.279 1.00 82.69 80 ALA A CA 1
ATOM 628 C C . ALA A 1 80 ? 20.724 -1.466 -5.251 1.00 82.69 80 ALA A C 1
ATOM 630 O O . ALA A 1 80 ? 21.845 -1.014 -5.016 1.00 82.69 80 ALA A O 1
ATOM 631 N N . THR A 1 81 ? 20.236 -2.549 -4.655 1.00 80.44 81 THR A N 1
ATOM 632 C CA . THR A 1 81 ? 21.010 -3.393 -3.746 1.00 80.44 81 THR A CA 1
ATOM 633 C C . THR A 1 81 ? 20.973 -4.844 -4.209 1.00 80.44 81 THR A C 1
ATOM 635 O O . THR A 1 81 ? 20.063 -5.245 -4.927 1.00 80.44 81 THR A O 1
ATOM 638 N N . LEU A 1 82 ? 21.975 -5.630 -3.829 1.00 76.75 82 LEU A N 1
ATOM 639 C CA . LEU A 1 82 ? 22.063 -7.066 -4.049 1.00 76.75 82 LEU A CA 1
ATOM 640 C C . LEU A 1 82 ? 22.662 -7.707 -2.801 1.00 76.75 82 LEU A C 1
ATOM 642 O O . LEU A 1 82 ? 23.742 -7.328 -2.373 1.00 76.75 82 LEU A O 1
ATOM 646 N N . ASP A 1 83 ? 21.941 -8.647 -2.201 1.00 78.06 83 ASP A N 1
ATOM 647 C CA . ASP A 1 83 ? 22.283 -9.274 -0.916 1.00 78.06 83 ASP A CA 1
ATOM 648 C C . ASP A 1 83 ? 22.566 -8.246 0.198 1.00 78.06 83 ASP A C 1
ATOM 650 O O . ASP A 1 83 ? 23.410 -8.445 1.064 1.00 78.06 83 ASP A O 1
ATOM 654 N N . GLY A 1 84 ? 21.833 -7.124 0.168 1.00 77.00 84 GLY A N 1
ATOM 655 C CA . GLY A 1 84 ? 21.993 -5.996 1.092 1.00 77.00 84 GLY A CA 1
ATOM 656 C C . GLY A 1 84 ? 23.083 -4.991 0.701 1.00 77.00 84 GLY A C 1
ATOM 657 O O . GLY A 1 84 ? 23.097 -3.885 1.239 1.00 77.00 84 GLY A O 1
ATOM 658 N N . GLU A 1 85 ? 23.939 -5.317 -0.267 1.00 80.62 85 GLU A N 1
ATOM 659 C CA . GLU A 1 85 ? 25.033 -4.458 -0.725 1.00 80.62 85 GLU A CA 1
ATOM 660 C C . GLU A 1 85 ? 24.587 -3.528 -1.852 1.00 80.62 85 GLU A C 1
ATOM 662 O O . GLU A 1 85 ? 23.863 -3.936 -2.757 1.00 80.62 85 GLU A O 1
ATOM 667 N N . LYS A 1 86 ? 25.024 -2.267 -1.835 1.00 83.44 86 LYS A N 1
ATOM 668 C CA . LYS A 1 86 ? 24.670 -1.295 -2.880 1.00 83.44 86 LYS A CA 1
ATOM 669 C C . LYS A 1 86 ? 25.343 -1.652 -4.211 1.00 83.44 86 LYS A C 1
ATOM 671 O O . LYS A 1 86 ? 26.540 -1.918 -4.258 1.00 83.44 86 LYS A O 1
ATOM 676 N N . LEU A 1 87 ? 24.584 -1.590 -5.302 1.00 80.12 87 LEU A N 1
ATOM 677 C CA . LEU A 1 87 ? 25.096 -1.713 -6.663 1.00 80.12 87 LEU A CA 1
ATOM 678 C C . LEU A 1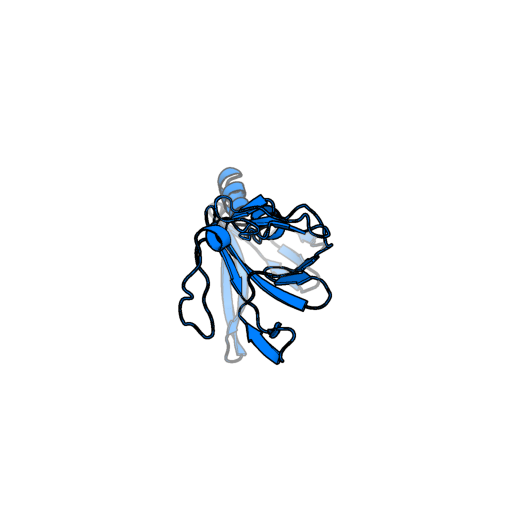 87 ? 25.507 -0.346 -7.221 1.00 80.12 87 LEU A C 1
ATOM 680 O O . LEU A 1 87 ? 24.795 0.648 -7.064 1.00 80.12 87 LEU A O 1
ATOM 684 N N . GLU A 1 88 ? 26.627 -0.323 -7.939 1.00 85.25 88 GLU A N 1
ATOM 685 C CA . GLU A 1 88 ? 27.023 0.811 -8.772 1.00 85.25 88 GLU A CA 1
ATOM 686 C C . GLU A 1 88 ? 26.188 0.808 -10.060 1.00 85.25 88 GLU A C 1
ATOM 688 O O . GLU A 1 88 ? 26.253 -0.127 -10.861 1.00 85.25 88 GLU A O 1
ATOM 693 N N . LEU A 1 89 ? 25.369 1.845 -10.243 1.00 81.19 89 LEU A N 1
ATOM 694 C CA . LEU A 1 89 ? 24.489 1.994 -11.400 1.00 81.19 89 LEU A CA 1
ATOM 695 C C . LEU A 1 89 ? 25.129 2.904 -12.448 1.00 81.19 89 LEU A C 1
ATOM 697 O O . LEU A 1 89 ? 25.657 3.967 -12.131 1.00 81.19 89 LEU A O 1
ATOM 701 N N . SER A 1 90 ? 25.038 2.505 -13.718 1.00 86.38 90 SER A N 1
ATOM 702 C CA . SER A 1 90 ? 25.460 3.361 -14.828 1.00 86.38 90 SER A CA 1
ATOM 703 C C . SER A 1 90 ? 24.523 4.563 -15.001 1.00 86.38 90 SER A C 1
ATOM 705 O O . SER A 1 90 ? 23.361 4.528 -14.591 1.00 86.38 90 SER A O 1
ATOM 707 N N . GLU A 1 91 ? 24.984 5.599 -15.707 1.00 89.38 91 GLU A N 1
ATOM 708 C CA . GLU A 1 91 ? 24.151 6.760 -16.057 1.00 89.38 91 GLU A CA 1
ATOM 709 C C . GLU A 1 91 ? 22.873 6.383 -16.824 1.00 89.38 91 GLU A C 1
ATOM 711 O O . GLU A 1 91 ? 21.848 7.046 -16.669 1.00 89.38 91 GLU A O 1
ATOM 716 N N . C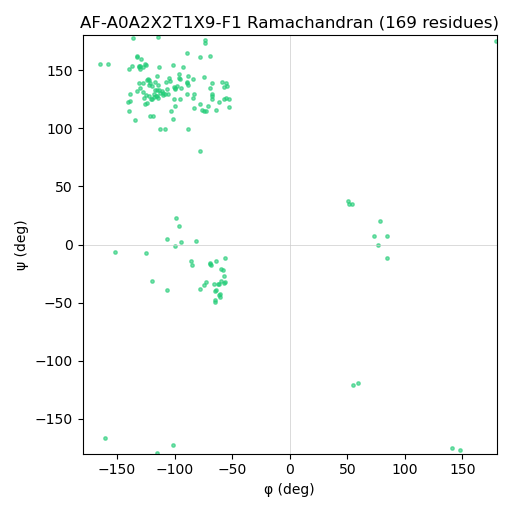YS A 1 92 ? 22.903 5.319 -17.638 1.00 88.94 92 CYS A N 1
ATOM 717 C CA . CYS A 1 92 ? 21.702 4.837 -18.320 1.00 88.94 92 CYS A CA 1
ATOM 718 C C . CYS A 1 92 ? 20.801 4.043 -17.374 1.00 88.94 92 CYS A C 1
ATOM 720 O O . CYS A 1 92 ? 19.592 4.231 -17.396 1.00 88.94 92 CYS A O 1
ATOM 722 N N . SER A 1 93 ? 21.371 3.239 -16.475 1.00 85.25 93 SER A N 1
ATOM 723 C CA . SER A 1 93 ? 20.593 2.491 -15.480 1.00 85.25 93 SER A CA 1
ATOM 724 C C . SER A 1 93 ? 19.812 3.415 -14.541 1.00 85.25 93 SER A C 1
ATOM 726 O O . SER A 1 93 ? 18.690 3.091 -14.167 1.00 85.25 93 SER A O 1
ATOM 728 N N . LEU A 1 94 ? 20.357 4.592 -14.217 1.00 87.62 94 LEU A N 1
ATOM 729 C CA . LEU A 1 94 ? 19.656 5.638 -13.456 1.00 87.62 94 LEU A CA 1
ATOM 730 C C . LEU A 1 94 ? 18.508 6.299 -14.239 1.00 87.62 94 LEU A C 1
ATOM 732 O O . LEU A 1 94 ? 17.654 6.955 -13.652 1.00 87.62 94 LEU A O 1
ATOM 736 N N . LYS A 1 95 ? 18.455 6.133 -15.567 1.00 91.25 95 LYS A N 1
ATOM 737 C CA . LYS A 1 95 ? 17.321 6.584 -16.388 1.00 91.25 95 LYS A CA 1
ATOM 738 C C . LYS A 1 95 ? 16.199 5.554 -16.456 1.00 91.25 95 LYS A C 1
ATOM 740 O O . LYS A 1 95 ? 15.104 5.933 -16.874 1.00 91.25 95 LYS A O 1
ATOM 745 N N . ASN A 1 96 ? 16.450 4.305 -16.047 1.00 89.00 96 ASN A N 1
ATOM 746 C CA . ASN A 1 96 ? 15.441 3.252 -16.063 1.00 89.00 96 ASN A CA 1
ATOM 747 C C . ASN A 1 96 ? 14.208 3.683 -15.278 1.00 89.00 96 ASN A C 1
ATOM 749 O O . ASN A 1 96 ? 14.330 4.270 -14.201 1.00 89.00 96 ASN A O 1
ATOM 753 N N . ALA A 1 97 ? 13.030 3.375 -15.809 1.00 91.06 97 ALA A N 1
ATOM 754 C CA . ALA A 1 97 ? 11.774 3.718 -15.165 1.00 91.06 97 ALA A CA 1
ATOM 755 C C . ALA A 1 97 ? 10.751 2.593 -15.286 1.00 91.06 97 ALA A C 1
ATOM 757 O O . ALA A 1 97 ? 10.744 1.851 -16.267 1.00 91.06 97 ALA A O 1
ATOM 758 N N . VAL A 1 98 ? 9.868 2.510 -14.296 1.00 90.81 98 VAL A N 1
ATOM 759 C CA . VAL A 1 98 ? 8.703 1.624 -14.291 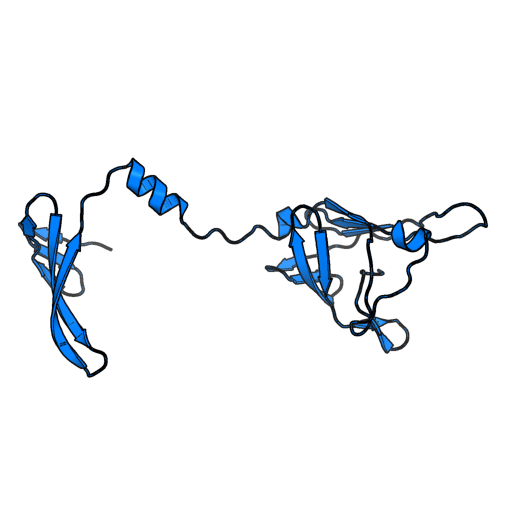1.00 90.81 98 VAL A CA 1
ATOM 760 C C . VAL A 1 98 ? 7.440 2.470 -14.189 1.00 90.81 98 VAL A C 1
ATOM 762 O O . VAL A 1 98 ? 7.385 3.435 -13.422 1.00 90.81 98 VAL A O 1
ATOM 765 N N . ILE A 1 99 ? 6.429 2.139 -14.983 1.00 94.06 99 ILE A N 1
ATOM 766 C CA . ILE A 1 99 ? 5.178 2.892 -15.062 1.00 94.06 99 ILE A CA 1
ATOM 767 C C . ILE A 1 99 ? 4.038 1.949 -14.705 1.00 94.06 99 ILE A C 1
ATOM 769 O O . ILE A 1 99 ? 3.719 1.042 -15.471 1.00 94.06 99 ILE A O 1
ATOM 773 N N . PHE A 1 100 ? 3.412 2.174 -13.552 1.00 93.69 100 PHE A N 1
ATOM 774 C CA . PHE A 1 100 ? 2.242 1.418 -13.112 1.00 93.69 100 PHE A CA 1
ATOM 775 C C . PHE A 1 100 ? 0.961 2.160 -13.488 1.00 93.69 100 PHE A C 1
ATOM 777 O O . PHE A 1 100 ? 0.756 3.313 -13.103 1.00 93.69 100 PHE A O 1
ATOM 784 N N . THR A 1 101 ? 0.072 1.479 -14.206 1.00 94.94 101 THR A N 1
ATOM 785 C CA . THR A 1 101 ? -1.312 1.908 -14.458 1.00 94.94 101 THR A CA 1
ATOM 786 C C . THR A 1 101 ? -2.273 1.156 -13.538 1.00 94.94 101 THR A C 1
ATOM 788 O O . THR A 1 101 ? -1.854 0.390 -12.677 1.00 94.94 101 THR A O 1
ATOM 791 N N . GLU A 1 102 ? -3.582 1.305 -13.737 1.00 93.62 102 GLU A N 1
ATOM 792 C CA . GLU A 1 102 ? -4.606 0.546 -13.007 1.00 93.62 102 GLU A CA 1
ATOM 793 C C . GLU A 1 102 ? -4.493 -0.983 -13.140 1.00 93.62 102 GLU A C 1
ATOM 795 O O . GLU A 1 102 ? -5.054 -1.706 -12.317 1.00 93.62 102 GLU A O 1
ATOM 800 N N . SER A 1 103 ? -3.834 -1.503 -14.176 1.00 92.19 103 SER A N 1
ATOM 801 C CA . SER A 1 103 ? -3.768 -2.960 -14.398 1.00 92.19 103 SER A CA 1
ATOM 802 C C . SER A 1 103 ? -2.520 -3.448 -15.123 1.00 92.19 103 SER A C 1
ATOM 804 O O . SER A 1 103 ? -2.321 -4.656 -15.237 1.00 92.19 103 SER A O 1
ATOM 806 N N . THR A 1 104 ? -1.677 -2.536 -15.607 1.00 93.56 104 THR A N 1
ATOM 807 C CA . THR A 1 104 ? -0.486 -2.873 -16.382 1.00 93.56 104 THR A CA 1
ATOM 808 C C . THR A 1 104 ? 0.752 -2.162 -15.868 1.00 93.56 104 THR A C 1
ATOM 810 O O . THR A 1 104 ? 0.666 -1.082 -15.283 1.00 93.56 104 THR A O 1
ATOM 813 N N . VAL A 1 105 ? 1.902 -2.771 -16.117 1.00 90.81 105 VAL A N 1
ATOM 814 C CA . VAL A 1 105 ? 3.217 -2.181 -15.913 1.00 90.81 105 VAL A CA 1
ATOM 815 C C . VAL A 1 105 ? 3.933 -2.066 -17.256 1.00 90.81 105 VAL A C 1
ATOM 817 O O . VAL A 1 105 ? 3.829 -2.953 -18.106 1.00 90.81 105 VAL A O 1
ATOM 820 N N . GLU A 1 106 ? 4.627 -0.954 -17.453 1.00 90.81 106 GLU A N 1
ATOM 821 C CA . GLU A 1 106 ? 5.543 -0.723 -18.568 1.00 90.81 106 GLU A CA 1
ATOM 822 C C . GLU A 1 106 ? 6.937 -0.425 -18.015 1.00 90.81 106 GLU A C 1
ATOM 824 O O . GLU A 1 106 ? 7.077 0.307 -17.033 1.00 90.81 106 GLU A O 1
ATOM 829 N N . GLU A 1 107 ? 7.962 -0.974 -18.660 1.00 87.44 107 GLU A N 1
ATOM 830 C CA . GLU A 1 107 ? 9.357 -0.751 -18.294 1.00 87.44 107 GLU A CA 1
ATOM 831 C C . GLU A 1 107 ? 10.107 -0.013 -19.391 1.00 87.44 107 GLU A C 1
ATOM 833 O O . GLU A 1 107 ? 10.068 -0.375 -20.570 1.00 87.44 107 GLU A O 1
ATOM 838 N N . LEU A 1 108 ? 10.841 1.013 -18.974 1.00 88.88 108 LEU A N 1
ATOM 839 C CA . LEU A 1 108 ? 11.760 1.761 -19.811 1.00 88.88 108 LEU A CA 1
ATOM 840 C C . LEU A 1 108 ? 13.179 1.395 -19.383 1.00 88.88 108 LEU A C 1
ATOM 842 O O . LEU A 1 108 ? 13.679 1.909 -18.384 1.00 88.88 108 LEU A O 1
ATOM 846 N N . ILE A 1 109 ? 13.815 0.494 -20.130 1.00 87.00 109 ILE A N 1
ATOM 847 C CA . ILE A 1 109 ? 15.179 0.027 -19.858 1.00 87.00 109 ILE A CA 1
ATOM 848 C C . ILE A 1 109 ? 16.131 0.735 -20.818 1.00 87.00 109 ILE A C 1
ATOM 850 O O . ILE A 1 109 ? 16.130 0.474 -22.021 1.00 87.00 109 ILE A O 1
ATOM 854 N N . PHE A 1 110 ? 16.914 1.664 -20.283 1.00 89.06 110 PHE A N 1
ATOM 855 C CA . PHE A 1 110 ? 17.868 2.461 -21.033 1.00 89.06 110 PHE A CA 1
ATOM 856 C C . PHE A 1 110 ? 19.225 1.772 -21.097 1.00 89.06 110 PHE A C 1
ATOM 858 O O . PHE A 1 110 ? 19.834 1.432 -20.081 1.00 89.06 110 PHE A O 1
ATOM 865 N N . GLU A 1 111 ? 19.746 1.670 -22.310 1.00 85.00 111 GLU A N 1
ATOM 866 C CA . GLU A 1 111 ? 21.055 1.105 -22.606 1.00 85.00 111 GLU A CA 1
ATOM 867 C C . GLU A 1 111 ? 21.820 2.041 -23.551 1.00 85.00 111 GLU A C 1
ATOM 869 O O . GLU A 1 111 ? 21.240 2.911 -24.212 1.00 85.00 111 GLU A O 1
ATOM 874 N N . LYS A 1 112 ? 23.144 1.875 -23.619 1.00 87.31 112 LYS A N 1
ATOM 875 C CA .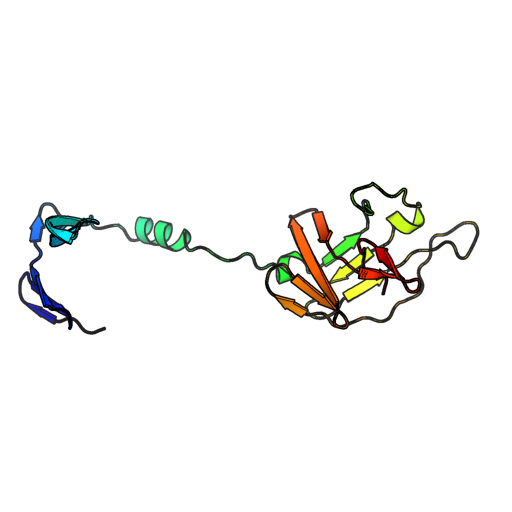 LYS A 1 112 ? 23.963 2.510 -24.659 1.00 87.31 112 LYS A CA 1
ATOM 876 C C . LYS 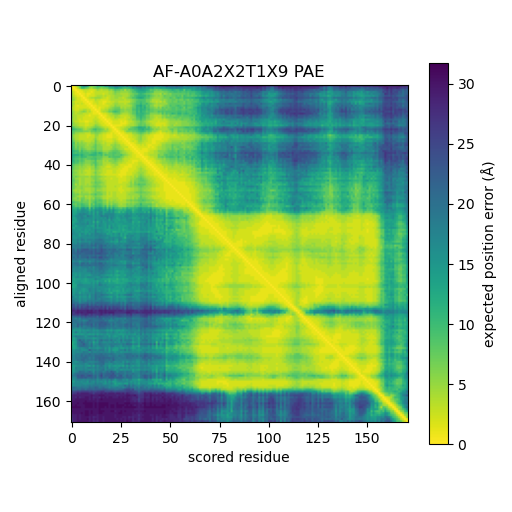A 1 112 ? 24.022 1.584 -25.867 1.00 87.31 112 LYS A C 1
ATOM 878 O O . LYS A 1 112 ? 24.798 0.633 -25.874 1.00 87.31 112 LYS A O 1
ATOM 883 N N . TYR A 1 113 ? 23.204 1.862 -26.879 1.00 77.75 113 TYR A N 1
ATOM 884 C CA . TYR A 1 113 ? 23.337 1.213 -28.189 1.00 77.75 113 TYR A CA 1
ATOM 885 C C . TYR A 1 113 ? 24.366 1.918 -29.090 1.00 77.75 113 TYR A C 1
ATOM 887 O O . TYR A 1 113 ? 24.841 1.314 -30.048 1.00 77.75 113 TYR A O 1
ATOM 895 N N . ASP A 1 114 ? 24.733 3.163 -28.767 1.00 78.69 114 ASP A N 1
ATOM 896 C CA . ASP A 1 114 ? 25.796 3.948 -29.402 1.00 78.69 114 ASP A CA 1
ATOM 897 C C . ASP A 1 114 ? 26.663 4.676 -28.348 1.00 78.69 114 ASP A C 1
ATOM 899 O O . ASP A 1 114 ? 26.424 4.571 -27.143 1.00 78.69 114 ASP A O 1
ATOM 903 N N . GLU A 1 115 ? 27.705 5.389 -28.790 1.00 70.31 115 GLU A N 1
ATOM 904 C CA . GLU A 1 115 ? 28.667 6.063 -27.901 1.00 70.31 115 GLU A CA 1
ATOM 905 C C . GLU A 1 115 ? 28.091 7.256 -27.117 1.00 70.31 115 GLU A C 1
ATOM 907 O O . GLU A 1 115 ? 28.689 7.657 -26.113 1.00 70.31 115 GLU A O 1
ATOM 912 N N . TYR A 1 116 ? 26.946 7.820 -27.519 1.00 70.88 116 TYR A N 1
ATOM 913 C CA . TYR A 1 116 ? 26.539 9.156 -27.073 1.00 70.88 116 TYR A CA 1
ATOM 914 C C . TYR A 1 116 ? 25.217 9.195 -26.302 1.00 70.88 116 TYR A C 1
ATOM 916 O O . TYR A 1 116 ? 25.087 10.029 -25.405 1.00 70.88 116 TYR A O 1
ATOM 924 N N . ASN A 1 117 ? 24.249 8.317 -26.588 1.00 85.00 117 ASN A N 1
ATOM 925 C CA . ASN A 1 117 ? 22.899 8.443 -26.031 1.00 85.00 117 ASN A CA 1
ATOM 926 C C . ASN A 1 117 ? 22.400 7.172 -25.332 1.00 85.00 117 ASN A C 1
ATOM 928 O O . ASN A 1 117 ? 22.387 6.079 -25.893 1.00 85.00 117 ASN A O 1
ATOM 932 N N . CYS A 1 118 ? 21.875 7.344 -24.115 1.00 89.44 118 CYS A N 1
ATOM 933 C CA . CYS A 1 118 ? 21.033 6.331 -23.488 1.00 89.44 118 CYS A CA 1
ATOM 934 C C . CYS A 1 118 ? 19.691 6.286 -24.223 1.00 89.44 118 CYS A C 1
ATOM 936 O O . CYS A 1 118 ? 18.950 7.273 -24.224 1.00 89.44 118 CYS A O 1
ATOM 938 N N . THR A 1 119 ? 19.356 5.143 -24.804 1.00 90.88 119 THR A N 1
ATOM 939 C CA . THR A 1 119 ? 18.073 4.920 -25.481 1.00 90.88 119 THR A CA 1
ATOM 940 C C . THR A 1 119 ? 17.453 3.624 -24.975 1.00 90.88 119 THR A C 1
ATOM 942 O O . THR A 1 119 ? 18.158 2.746 -24.485 1.00 90.88 119 THR A O 1
ATOM 945 N N . TYR A 1 120 ? 16.127 3.515 -25.037 1.00 87.12 120 TYR A N 1
ATOM 946 C CA . TYR A 1 120 ? 15.413 2.305 -24.639 1.00 87.12 120 TYR A CA 1
ATOM 947 C C . TYR A 1 120 ? 14.728 1.683 -25.851 1.00 87.12 120 TYR A C 1
ATOM 949 O O . TYR A 1 120 ? 14.243 2.385 -26.744 1.00 87.12 120 TYR A O 1
ATOM 957 N N . LYS A 1 121 ? 14.670 0.354 -25.877 1.00 83.00 121 LYS A N 1
ATOM 958 C CA . LYS A 1 121 ? 13.768 -0.374 -26.771 1.00 83.00 121 LYS A CA 1
ATOM 959 C C . LYS A 1 121 ? 12.438 -0.553 -26.060 1.00 83.00 121 LYS A C 1
ATOM 961 O O . LYS A 1 121 ? 12.408 -0.855 -24.870 1.00 83.00 121 LYS A O 1
ATOM 966 N N . LYS A 1 122 ? 11.342 -0.350 -26.789 1.00 86.06 122 LYS A N 1
ATOM 967 C CA . LYS A 1 122 ? 9.999 -0.525 -26.239 1.00 86.06 122 LYS A CA 1
ATOM 968 C C . L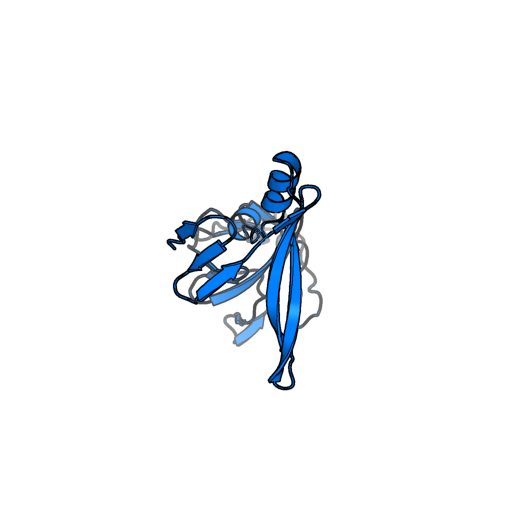YS A 1 122 ? 9.808 -1.978 -25.802 1.00 86.06 122 LYS A C 1
ATOM 970 O O . LYS A 1 122 ? 9.950 -2.877 -26.629 1.00 86.06 122 LYS A O 1
ATOM 975 N N . GLN A 1 123 ? 9.473 -2.165 -24.531 1.00 82.25 123 GLN A N 1
ATOM 976 C CA . GLN A 1 123 ? 9.145 -3.463 -23.953 1.00 82.25 123 GLN A CA 1
ATOM 977 C C . GLN A 1 123 ? 7.648 -3.764 -24.090 1.00 82.25 123 GLN A C 1
ATOM 979 O O . GLN A 1 123 ? 6.837 -2.883 -24.398 1.00 82.25 123 GLN A O 1
ATOM 984 N N . GLU A 1 124 ? 7.279 -5.026 -23.884 1.00 85.12 124 GLU A N 1
ATOM 985 C CA . GLU A 1 124 ? 5.876 -5.416 -23.773 1.00 85.12 124 GLU A CA 1
ATOM 986 C C . GLU A 1 124 ? 5.261 -4.838 -22.491 1.00 85.12 124 GLU A C 1
ATOM 988 O O . GLU A 1 124 ? 5.872 -4.839 -21.424 1.00 85.12 124 GLU A O 1
ATOM 993 N N . ILE A 1 125 ? 4.025 -4.355 -22.597 1.00 89.56 125 ILE A N 1
ATOM 994 C CA . ILE A 1 125 ? 3.248 -3.883 -21.452 1.00 89.56 125 ILE A CA 1
ATOM 995 C C . ILE A 1 125 ? 2.594 -5.101 -20.803 1.00 89.56 125 ILE A C 1
ATOM 997 O O . ILE A 1 125 ? 1.765 -5.761 -21.434 1.00 89.56 125 ILE A O 1
ATOM 1001 N N . LYS A 1 126 ? 2.934 -5.387 -19.544 1.00 87.31 126 LYS A N 1
ATOM 1002 C CA . LYS A 1 126 ? 2.507 -6.620 -18.867 1.00 87.31 126 LYS A CA 1
ATOM 1003 C C . LYS A 1 126 ? 1.396 -6.364 -17.844 1.00 87.31 126 LYS A C 1
ATOM 1005 O O . LYS A 1 126 ? 1.410 -5.330 -17.174 1.00 87.31 126 LYS A O 1
ATOM 1010 N N . PRO A 1 127 ? 0.417 -7.274 -17.693 1.00 91.88 127 PRO A N 1
ATOM 1011 C CA . PRO A 1 127 ? -0.604 -7.158 -16.658 1.00 91.88 127 PRO A CA 1
ATOM 1012 C C . PRO A 1 127 ? -0.030 -7.500 -15.280 1.00 91.88 127 PRO A C 1
ATOM 1014 O O . PRO A 1 127 ? 0.757 -8.437 -15.158 1.00 91.88 127 PRO A O 1
ATOM 1017 N N . TYR A 1 128 ? -0.481 -6.809 -14.233 1.00 89.31 128 TYR A N 1
ATOM 1018 C CA . TYR A 1 128 ? -0.115 -7.117 -12.847 1.00 89.31 128 TYR A CA 1
ATOM 1019 C C . TYR A 1 128 ? -1.344 -7.142 -11.931 1.00 89.31 128 TYR A C 1
ATOM 1021 O O . TYR A 1 128 ? -2.407 -6.610 -12.259 1.00 89.31 128 TYR A O 1
ATOM 1029 N N . THR A 1 129 ? -1.200 -7.749 -10.754 1.00 91.31 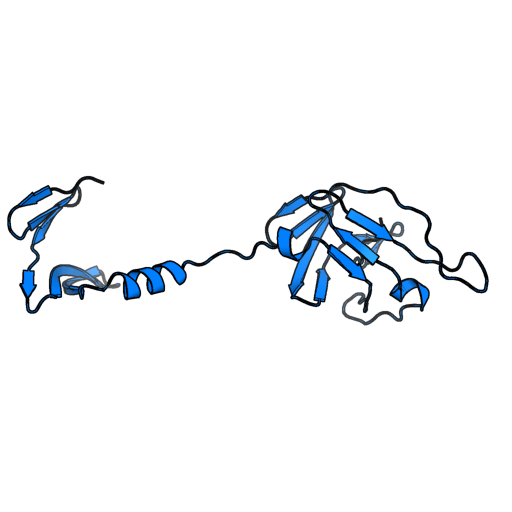129 THR A N 1
ATOM 1030 C CA . THR A 1 129 ? -2.210 -7.681 -9.684 1.00 91.31 129 THR A CA 1
ATOM 1031 C C . THR A 1 129 ? -1.586 -7.225 -8.370 1.00 91.31 129 THR A C 1
ATOM 1033 O O . THR A 1 129 ? -0.394 -7.429 -8.143 1.00 91.31 129 THR A O 1
ATOM 1036 N N . ILE A 1 130 ? -2.391 -6.597 -7.507 1.00 89.19 130 ILE A N 1
ATOM 1037 C CA . ILE A 1 130 ? -1.990 -6.173 -6.161 1.00 89.19 130 ILE A CA 1
ATOM 1038 C C . ILE A 1 130 ? -2.901 -6.798 -5.119 1.00 89.19 130 ILE A C 1
ATOM 1040 O O . ILE A 1 130 ? -4.125 -6.789 -5.259 1.00 89.19 130 ILE A O 1
ATOM 1044 N N . SER A 1 131 ? -2.285 -7.261 -4.036 1.00 89.62 131 SER A N 1
ATOM 1045 C CA . SER A 1 131 ? -2.963 -7.622 -2.796 1.00 89.62 131 SER A CA 1
ATOM 1046 C C . SER A 1 131 ? -2.191 -7.025 -1.622 1.00 89.62 131 SER A C 1
ATOM 1048 O O . SER A 1 131 ? -1.093 -7.477 -1.295 1.00 89.62 131 SER A O 1
ATOM 1050 N N . GLY A 1 132 ? -2.745 -5.979 -1.002 1.00 89.50 132 GLY A N 1
ATOM 1051 C CA . GLY A 1 132 ? -2.049 -5.221 0.040 1.00 89.50 132 GLY A CA 1
ATOM 1052 C C . GLY A 1 132 ? -0.748 -4.611 -0.488 1.00 89.50 132 GLY A C 1
ATOM 1053 O O . GLY A 1 132 ? -0.771 -3.834 -1.437 1.00 89.50 132 GLY A O 1
ATOM 1054 N N . THR A 1 133 ? 0.380 -4.994 0.110 1.00 90.31 133 THR A N 1
ATOM 1055 C CA . THR A 1 133 ? 1.737 -4.549 -0.255 1.00 90.31 133 THR A CA 1
ATOM 1056 C C . THR A 1 133 ? 2.466 -5.525 -1.183 1.00 90.31 133 THR A C 1
ATOM 1058 O O . THR A 1 133 ? 3.686 -5.467 -1.293 1.00 90.31 133 THR A O 1
ATOM 1061 N N . THR A 1 134 ? 1.757 -6.458 -1.827 1.00 90.75 134 THR A N 1
ATOM 1062 C CA . THR A 1 134 ? 2.351 -7.452 -2.737 1.00 90.75 134 THR A CA 1
ATOM 1063 C C . THR A 1 134 ? 1.899 -7.208 -4.172 1.00 90.75 134 THR A C 1
ATOM 1065 O O . THR A 1 134 ? 0.698 -7.095 -4.425 1.00 90.75 134 THR A O 1
ATOM 1068 N N . ILE A 1 135 ? 2.850 -7.168 -5.104 1.00 89.62 135 ILE A N 1
ATOM 1069 C CA . ILE A 1 135 ? 2.630 -7.148 -6.555 1.00 89.62 135 ILE A CA 1
ATOM 1070 C C . ILE A 1 135 ? 2.842 -8.566 -7.082 1.00 89.62 135 ILE A C 1
ATOM 1072 O O . ILE A 1 135 ? 3.828 -9.211 -6.729 1.00 89.62 135 ILE A O 1
ATOM 1076 N N . THR A 1 136 ? 1.943 -9.038 -7.946 1.00 88.06 136 THR A N 1
ATOM 1077 C CA . THR A 1 136 ? 2.133 -10.272 -8.720 1.00 88.06 136 THR A CA 1
ATOM 1078 C C . THR A 1 136 ? 2.225 -9.946 -10.204 1.00 88.06 136 THR A C 1
ATOM 1080 O O . THR A 1 136 ? 1.310 -9.329 -10.755 1.00 88.06 136 THR A O 1
ATOM 1083 N N . LEU A 1 137 ? 3.299 -10.399 -10.843 1.00 81.62 137 LEU A N 1
ATOM 1084 C CA . LEU A 1 137 ? 3.603 -10.195 -12.256 1.00 81.62 137 LEU A CA 1
ATOM 1085 C C . LEU A 1 137 ? 4.153 -11.505 -12.821 1.00 81.62 137 LEU A C 1
ATOM 1087 O O . LEU A 1 137 ? 5.103 -12.054 -12.269 1.00 81.62 137 LEU A O 1
ATOM 1091 N N . GLU A 1 138 ? 3.533 -12.042 -13.874 1.00 81.56 138 GLU A N 1
ATOM 1092 C CA . GLU A 1 138 ? 3.977 -13.294 -14.523 1.00 81.56 138 GLU A CA 1
ATOM 1093 C C . GLU A 1 138 ? 4.206 -14.470 -13.547 1.00 81.56 138 GLU A C 1
ATOM 1095 O O . GLU A 1 138 ? 5.140 -15.257 -13.678 1.00 81.56 138 GLU A O 1
ATOM 1100 N N . GLY A 1 139 ? 3.359 -14.581 -12.518 1.00 79.31 139 GLY A N 1
ATOM 1101 C CA . GLY A 1 139 ? 3.459 -15.630 -11.495 1.00 79.31 139 GLY A CA 1
ATOM 1102 C C . GLY A 1 139 ? 4.555 -15.413 -10.443 1.00 79.31 139 GLY A C 1
ATOM 1103 O O . GLY A 1 139 ? 4.667 -16.223 -9.525 1.00 79.31 139 GLY A O 1
ATOM 1104 N N . LYS A 1 140 ? 5.328 -14.323 -10.527 1.00 79.56 140 LYS A N 1
ATOM 1105 C CA . LYS A 1 140 ? 6.288 -13.898 -9.500 1.00 79.56 140 LYS A CA 1
ATOM 1106 C C . LYS A 1 140 ? 5.651 -12.867 -8.578 1.00 79.56 140 LYS A C 1
ATOM 1108 O O . LYS A 1 140 ? 4.907 -12.000 -9.032 1.00 79.56 140 LYS A O 1
ATOM 1113 N N . THR A 1 141 ? 5.971 -12.947 -7.291 1.00 83.38 141 THR A N 1
ATOM 1114 C CA . THR A 1 141 ? 5.464 -12.026 -6.268 1.00 83.38 141 THR A CA 1
ATOM 1115 C C . THR A 1 141 ? 6.595 -11.233 -5.634 1.00 83.38 141 THR A C 1
ATOM 1117 O O . THR A 1 141 ? 7.591 -11.821 -5.213 1.00 83.38 141 THR A O 1
ATOM 1120 N N . VAL A 1 142 ? 6.412 -9.922 -5.511 1.00 84.69 142 VAL A N 1
ATOM 1121 C CA . VAL A 1 142 ? 7.332 -9.010 -4.816 1.00 84.69 142 VAL A CA 1
ATOM 1122 C C . VAL A 1 142 ? 6.554 -8.143 -3.837 1.00 84.69 142 VAL A C 1
ATOM 1124 O O . VAL A 1 142 ? 5.376 -7.856 -4.059 1.00 84.69 142 VAL A O 1
ATOM 1127 N N . THR A 1 143 ? 7.192 -7.721 -2.753 1.00 89.12 143 THR A N 1
ATOM 1128 C CA . THR A 1 143 ? 6.621 -6.744 -1.826 1.00 89.12 143 THR A CA 1
ATOM 1129 C C . THR A 1 143 ? 7.049 -5.339 -2.207 1.00 89.12 143 THR A C 1
ATOM 1131 O O . THR A 1 143 ? 8.111 -5.138 -2.791 1.00 89.12 143 THR A O 1
ATOM 1134 N N . PHE A 1 144 ? 6.232 -4.348 -1.871 1.00 88.44 144 PHE A N 1
ATOM 1135 C CA . PHE A 1 144 ? 6.596 -2.954 -2.051 1.00 88.44 144 PHE A CA 1
ATOM 1136 C C . PHE A 1 144 ? 6.202 -2.101 -0.855 1.00 88.44 144 PHE A C 1
ATOM 1138 O O . PHE A 1 144 ? 5.234 -2.377 -0.141 1.00 88.44 144 PHE A O 1
ATOM 1145 N N . THR A 1 145 ? 6.943 -1.017 -0.681 1.00 89.12 145 THR A N 1
ATOM 1146 C CA . THR A 1 145 ? 6.545 0.105 0.161 1.00 89.12 145 THR A CA 1
ATOM 1147 C C . THR A 1 145 ? 6.569 1.368 -0.678 1.00 89.12 145 THR A C 1
ATOM 1149 O O . THR A 1 145 ? 7.427 1.542 -1.543 1.00 89.12 145 THR A O 1
ATOM 1152 N N . VAL A 1 146 ? 5.593 2.237 -0.445 1.00 88.12 146 VAL A N 1
ATOM 1153 C CA . VAL A 1 146 ? 5.466 3.496 -1.167 1.00 88.12 146 VAL A CA 1
ATOM 1154 C C . VAL A 1 146 ? 5.221 4.626 -0.177 1.00 88.12 146 VAL A C 1
ATOM 1156 O O . VAL A 1 146 ? 4.421 4.505 0.752 1.00 88.12 146 VAL A O 1
ATOM 1159 N N . THR A 1 147 ? 5.973 5.703 -0.352 1.00 83.06 147 THR A N 1
ATOM 1160 C CA . THR A 1 147 ? 5.745 7.007 0.273 1.00 83.06 147 THR A CA 1
ATOM 1161 C C . THR A 1 147 ? 5.432 8.024 -0.825 1.00 83.06 147 THR A C 1
ATOM 1163 O O . THR A 1 147 ? 5.430 7.686 -2.006 1.00 83.06 147 THR A O 1
ATOM 1166 N N . GLU A 1 148 ? 5.197 9.288 -0.465 1.00 76.94 148 GLU A N 1
ATOM 1167 C CA . GLU A 1 148 ? 4.925 10.348 -1.450 1.00 76.94 148 GLU A CA 1
ATOM 1168 C C . GLU A 1 148 ? 6.034 10.514 -2.502 1.00 76.94 148 GLU A C 1
ATOM 1170 O O . GLU A 1 148 ? 5.760 10.956 -3.614 1.00 76.94 148 GLU A O 1
ATOM 1175 N N . THR A 1 149 ? 7.279 10.169 -2.166 1.00 82.56 149 THR A N 1
ATOM 1176 C CA . THR A 1 149 ? 8.451 10.418 -3.020 1.00 82.56 149 THR A CA 1
ATOM 1177 C C . THR A 1 149 ? 9.272 9.177 -3.330 1.00 82.56 149 THR A C 1
ATOM 1179 O O . THR A 1 149 ? 10.210 9.263 -4.119 1.00 82.56 149 THR A O 1
ATOM 1182 N N . LYS A 1 150 ? 8.968 8.031 -2.713 1.00 87.06 150 LYS A N 1
ATOM 1183 C CA . LYS A 1 150 ? 9.827 6.851 -2.789 1.00 87.06 150 LYS A CA 1
ATOM 1184 C C . LYS A 1 150 ? 9.017 5.579 -2.969 1.00 87.06 150 LYS A C 1
ATOM 1186 O O . LYS A 1 150 ? 8.131 5.287 -2.172 1.00 87.06 150 LYS A O 1
ATOM 1191 N N . LEU A 1 151 ? 9.411 4.794 -3.963 1.00 89.44 151 LEU A N 1
ATOM 1192 C CA . LEU A 1 151 ? 8.996 3.412 -4.144 1.00 89.44 151 LEU A CA 1
ATOM 1193 C C . LEU A 1 151 ? 10.178 2.500 -3.817 1.00 89.44 151 LEU A C 1
ATOM 1195 O O . LEU A 1 151 ? 11.278 2.690 -4.335 1.00 89.44 151 LEU A O 1
ATOM 1199 N N . VAL A 1 152 ? 9.946 1.502 -2.970 1.00 89.50 152 VAL A N 1
ATOM 1200 C CA . VAL A 1 152 ? 10.891 0.410 -2.719 1.00 89.50 152 VAL A CA 1
ATOM 1201 C C . VAL A 1 152 ? 10.199 -0.887 -3.085 1.00 89.50 152 VAL A C 1
ATOM 1203 O O . VAL A 1 152 ? 9.119 -1.165 -2.569 1.00 89.50 152 VAL A O 1
ATOM 1206 N N . ILE A 1 153 ? 10.820 -1.666 -3.964 1.00 86.69 153 ILE A N 1
ATOM 1207 C CA . ILE A 1 153 ? 10.381 -3.013 -4.322 1.00 86.69 153 ILE A CA 1
ATOM 1208 C C . ILE A 1 153 ? 11.404 -3.991 -3.755 1.00 86.69 153 ILE A C 1
ATOM 1210 O O . ILE A 1 153 ? 12.608 -3.826 -3.944 1.00 86.69 153 ILE A O 1
ATOM 1214 N N . GLU A 1 154 ? 10.915 -5.003 -3.055 1.00 82.06 154 GLU A N 1
ATOM 1215 C CA . GLU A 1 154 ? 11.715 -6.054 -2.443 1.00 82.06 154 GLU A CA 1
ATOM 1216 C C . GLU A 1 154 ? 11.202 -7.400 -2.943 1.00 82.06 154 GLU A C 1
ATOM 1218 O O . GLU A 1 154 ? 10.010 -7.704 -2.905 1.00 82.06 154 GLU A O 1
ATOM 1223 N N . GLY A 1 155 ? 12.108 -8.228 -3.437 1.00 73.31 155 GLY A N 1
ATOM 1224 C CA . GLY A 1 155 ? 11.756 -9.514 -4.007 1.00 73.31 155 GLY A CA 1
ATOM 1225 C C . GLY A 1 155 ? 12.944 -10.450 -3.994 1.00 73.31 155 GLY A C 1
ATOM 1226 O O . GLY A 1 155 ? 14.093 -10.014 -4.001 1.00 73.31 155 GLY A O 1
ATOM 1227 N N . THR A 1 156 ? 12.647 -11.744 -3.995 1.00 60.31 156 THR A N 1
ATOM 1228 C CA . THR A 1 156 ? 13.643 -12.795 -4.191 1.00 60.31 156 THR A CA 1
ATOM 1229 C C . THR A 1 156 ? 13.343 -13.494 -5.507 1.00 60.31 156 THR A C 1
ATOM 1231 O O . THR A 1 156 ? 12.199 -13.838 -5.802 1.00 60.31 156 THR A O 1
ATOM 1234 N N . GLY A 1 157 ? 14.362 -13.697 -6.331 1.00 52.41 157 GLY A N 1
ATOM 1235 C CA . GLY A 1 157 ? 14.251 -14.571 -7.490 1.00 52.41 157 GLY A CA 1
ATOM 1236 C C . GLY A 1 157 ? 15.548 -14.628 -8.281 1.00 52.41 157 GLY A C 1
ATOM 1237 O O . GLY A 1 157 ? 16.533 -13.969 -7.950 1.00 52.41 157 GLY A O 1
ATOM 1238 N N . LEU A 1 158 ? 15.540 -15.491 -9.287 1.00 41.41 158 LEU A N 1
ATOM 1239 C CA . LEU A 1 158 ? 16.720 -15.909 -10.030 1.00 41.41 158 LEU A CA 1
ATOM 1240 C C . LEU A 1 158 ? 16.756 -15.206 -11.394 1.00 41.41 158 LEU A C 1
ATOM 1242 O O . LEU A 1 158 ? 15.706 -15.056 -12.025 1.00 41.41 158 LEU A O 1
ATOM 1246 N N . ASP A 1 159 ? 17.937 -14.787 -11.851 1.00 46.03 159 ASP A N 1
ATOM 1247 C CA . ASP A 1 159 ? 18.148 -14.438 -13.263 1.00 46.03 159 ASP A CA 1
ATOM 1248 C C . ASP A 1 159 ? 18.204 -15.696 -14.157 1.00 46.03 159 ASP A C 1
ATOM 1250 O O . ASP A 1 159 ? 18.142 -16.827 -13.667 1.00 46.03 159 ASP A O 1
ATOM 1254 N N . GLU A 1 160 ? 18.318 -15.517 -15.480 1.00 38.31 160 GLU A N 1
ATOM 1255 C CA . GLU A 1 160 ? 18.416 -16.608 -16.473 1.00 38.31 160 GLU A CA 1
ATOM 1256 C C . GLU A 1 160 ? 19.585 -17.585 -16.216 1.00 38.31 160 GLU A C 1
ATOM 1258 O O . GLU A 1 160 ? 19.649 -18.658 -16.813 1.00 38.31 160 GLU A O 1
ATOM 1263 N N . GLN A 1 161 ? 20.508 -17.229 -15.316 1.00 40.91 161 GLN A N 1
ATOM 1264 C CA . GLN A 1 161 ? 21.690 -18.003 -14.934 1.00 40.91 161 GLN A CA 1
ATOM 1265 C C . GLN A 1 161 ? 21.555 -18.634 -13.536 1.00 40.91 161 GLN A C 1
ATOM 1267 O O . GLN A 1 161 ? 22.497 -19.265 -13.053 1.00 40.91 161 GLN A O 1
ATOM 1272 N N . GLY A 1 162 ? 20.398 -18.503 -12.878 1.00 32.44 162 GLY A N 1
ATOM 1273 C CA . GLY A 1 162 ? 20.152 -19.101 -11.565 1.00 32.44 162 GLY A CA 1
ATOM 1274 C C . GLY A 1 162 ? 20.769 -18.330 -10.395 1.00 32.44 162 GLY A C 1
ATOM 1275 O O . GLY A 1 162 ? 20.953 -18.918 -9.327 1.00 32.44 162 GLY A O 1
ATOM 1276 N N . LYS A 1 163 ? 21.103 -17.041 -10.554 1.00 31.05 163 LYS A N 1
ATOM 1277 C CA . LYS A 1 163 ? 21.678 -16.216 -9.480 1.00 31.05 163 LYS A CA 1
ATOM 1278 C C . LYS A 1 163 ? 20.609 -15.340 -8.823 1.00 31.05 163 LYS A C 1
ATOM 1280 O O . LYS A 1 163 ? 19.821 -14.704 -9.521 1.00 31.05 163 LYS A O 1
ATOM 1285 N N . MET A 1 164 ? 20.589 -15.303 -7.485 1.00 30.72 164 MET A N 1
ATOM 1286 C CA . MET A 1 164 ? 19.706 -14.418 -6.712 1.00 30.72 164 MET A CA 1
ATOM 1287 C C . MET A 1 164 ? 19.916 -12.965 -7.144 1.00 30.72 164 MET A C 1
ATOM 1289 O O . MET A 1 164 ? 21.050 -12.491 -7.138 1.00 30.72 164 MET A O 1
ATOM 1293 N N . ARG A 1 165 ? 18.836 -12.270 -7.514 1.00 37.47 165 ARG A N 1
ATOM 1294 C CA . ARG A 1 165 ? 18.799 -10.813 -7.675 1.00 37.47 165 ARG A CA 1
ATOM 1295 C C . ARG A 1 165 ? 17.639 -10.228 -6.878 1.00 37.47 165 ARG A C 1
ATOM 1297 O O . ARG A 1 165 ? 16.530 -10.758 -6.893 1.00 37.47 165 ARG A O 1
ATOM 1304 N N . PHE A 1 166 ? 17.897 -9.098 -6.230 1.00 36.84 166 PHE A N 1
ATOM 1305 C CA . PHE A 1 166 ? 16.854 -8.164 -5.825 1.00 36.84 166 PHE A CA 1
ATOM 1306 C C . PHE A 1 166 ? 16.385 -7.484 -7.114 1.00 36.84 166 PHE A C 1
ATOM 1308 O O . PHE A 1 166 ? 17.168 -6.829 -7.805 1.00 36.84 166 PHE A O 1
ATOM 1315 N N . PHE A 1 167 ? 15.136 -7.718 -7.502 1.00 38.91 167 PHE A N 1
ATOM 1316 C CA . PHE A 1 167 ? 14.586 -7.134 -8.717 1.00 38.91 167 PHE A CA 1
ATOM 1317 C C . PHE A 1 167 ? 14.300 -5.647 -8.487 1.00 38.91 167 PHE A C 1
ATOM 1319 O O . PHE A 1 167 ? 13.367 -5.294 -7.774 1.00 38.91 167 PHE A O 1
ATOM 1326 N N . PHE A 1 168 ? 15.013 -4.782 -9.206 1.00 39.38 168 PHE A N 1
ATOM 1327 C CA . PHE A 1 168 ? 14.255 -3.942 -10.130 1.00 39.38 168 PHE A CA 1
ATOM 1328 C C . PHE A 1 168 ? 13.739 -4.921 -11.161 1.00 39.38 168 PHE A C 1
ATOM 1330 O O . PHE A 1 168 ? 14.512 -5.752 -11.641 1.00 39.38 168 PHE A O 1
ATOM 1337 N N . ILE A 1 169 ? 12.432 -4.942 -11.367 1.00 34.16 169 ILE A N 1
ATOM 1338 C CA . ILE A 1 169 ? 11.842 -5.807 -12.373 1.00 34.16 169 ILE A CA 1
ATOM 1339 C C . ILE A 1 169 ? 12.611 -5.498 -13.678 1.00 34.16 169 ILE A C 1
ATOM 1341 O O . ILE A 1 169 ? 12.782 -4.342 -14.058 1.00 34.16 169 ILE A O 1
ATOM 1345 N N . TYR A 1 170 ? 13.280 -6.522 -14.200 1.00 33.78 170 TYR A N 1
ATOM 1346 C CA . TYR A 1 170 ? 13.821 -6.542 -15.549 1.00 33.78 170 TYR A CA 1
ATOM 1347 C C . TYR A 1 170 ? 12.959 -7.608 -16.223 1.00 33.78 170 TYR A C 1
ATOM 1349 O O . TYR A 1 170 ? 13.117 -8.798 -15.913 1.00 33.78 170 TYR A O 1
ATOM 1357 N N . LEU A 1 171 ? 11.950 -7.157 -16.971 1.00 34.34 171 LEU A N 1
ATOM 1358 C CA . LEU A 1 171 ? 10.998 -7.981 -17.722 1.00 34.34 171 LEU A CA 1
ATOM 1359 C C . LEU A 1 171 ? 11.573 -8.603 -18.989 1.00 34.34 171 LEU A C 1
ATOM 1361 O O . LEU A 1 171 ? 12.565 -8.068 -19.532 1.00 34.34 171 LEU A O 1
#